Protein AF-T1C1H7-F1 (afdb_monomer_lite)

pLDDT: mean 90.15, std 8.97, range [50.5, 98.44]

Foldseek 3Di:
DDDDDPVNVVVVVVCVVVVVPPDDDDDDDDDPVVVVVVCVVCVLLVQLLVLLVVLVVVVVVDDDDDDDDDDDDDDLSLLSSLLSNCVVVVHQLQVSLVVCVVCVVSSVHPDHDHSVSNVVSD

Organism: NCBI:txid410659

Sequence (122 aa):
MARKTAEDLRNLVKSVRDKSFPYEKREPVDRNWHQYDQAQVNEIADVLETIRDVVNIASSRIPEEKRGAGRP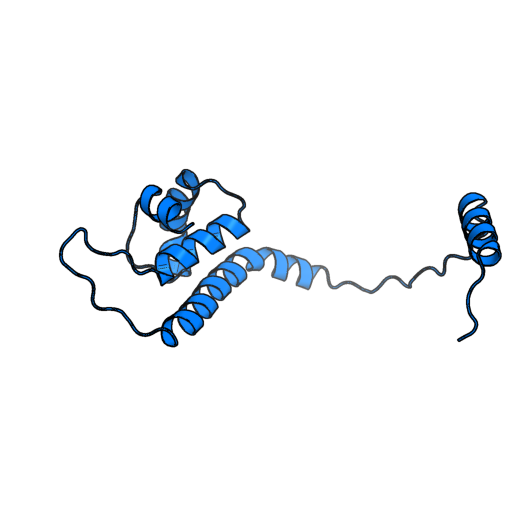PVPAPDIVKVMLMQAYFGMPNRVAQGFLRLFGEKLGISSEFSYKTIERGY

Structure (mmCIF, N/CA/C/O backbone):
data_AF-T1C1H7-F1
#
_entry.id   AF-T1C1H7-F1
#
loop_
_atom_site.group_PDB
_atom_site.id
_atom_site.type_symbol
_atom_site.label_atom_id
_atom_site.label_alt_id
_atom_site.label_comp_id
_atom_site.label_asym_id
_atom_site.label_entity_id
_atom_site.label_seq_id
_atom_site.pdbx_PDB_ins_code
_atom_site.Cartn_x
_atom_site.Cartn_y
_atom_site.Cartn_z
_atom_site.occupancy
_atom_site.B_iso_or_equiv
_atom_site.auth_seq_id
_atom_site.auth_comp_id
_atom_site.auth_asym_id
_atom_site.auth_atom_id
_atom_site.pdbx_PDB_model_num
ATOM 1 N N . MET A 1 1 ? 38.625 -20.101 -10.374 1.00 50.50 1 MET A N 1
ATOM 2 C CA . MET A 1 1 ? 38.506 -18.870 -11.189 1.00 50.50 1 MET A CA 1
ATOM 3 C C . MET A 1 1 ? 39.775 -18.051 -11.015 1.00 50.50 1 MET A C 1
ATOM 5 O O . MET A 1 1 ? 40.163 -17.823 -9.875 1.00 50.50 1 MET A O 1
ATOM 9 N N . ALA A 1 2 ? 40.446 -17.668 -12.103 1.00 68.44 2 ALA A N 1
ATOM 10 C CA . ALA A 1 2 ? 41.633 -16.811 -12.039 1.00 68.44 2 ALA A CA 1
ATOM 11 C C . ALA A 1 2 ? 41.264 -15.414 -11.499 1.00 68.44 2 ALA A C 1
ATOM 13 O O . ALA A 1 2 ? 40.188 -14.897 -11.810 1.00 68.44 2 ALA A O 1
ATOM 14 N N . ARG A 1 3 ? 42.130 -14.810 -10.672 1.00 74.19 3 ARG A N 1
ATOM 15 C CA . ARG A 1 3 ? 41.938 -13.431 -10.193 1.00 74.19 3 ARG A CA 1
ATOM 16 C C . ARG A 1 3 ? 42.116 -12.472 -11.368 1.00 74.19 3 ARG A C 1
ATOM 18 O O . ARG A 1 3 ? 43.189 -12.434 -11.958 1.00 74.19 3 ARG A O 1
ATOM 25 N N . LYS A 1 4 ? 41.075 -11.698 -11.676 1.00 79.50 4 LYS A N 1
ATOM 26 C CA . LYS A 1 4 ? 41.151 -10.604 -12.649 1.00 79.50 4 LYS A CA 1
ATOM 27 C C . LYS A 1 4 ? 42.060 -9.509 -12.097 1.00 79.50 4 LYS A C 1
ATOM 29 O O . LYS A 1 4 ? 41.948 -9.145 -10.925 1.00 79.50 4 LYS A O 1
ATOM 34 N N . THR A 1 5 ? 42.962 -9.013 -12.927 1.00 88.31 5 THR A N 1
ATOM 35 C CA . THR A 1 5 ? 43.935 -7.977 -12.575 1.00 88.31 5 THR A CA 1
ATOM 36 C C . THR A 1 5 ? 43.396 -6.581 -12.893 1.00 88.31 5 THR A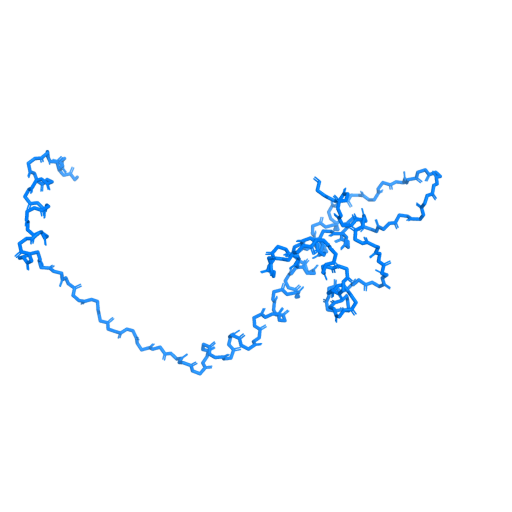 C 1
ATOM 38 O O . THR A 1 5 ? 42.409 -6.412 -13.609 1.00 88.31 5 THR A O 1
ATOM 41 N N . ALA A 1 6 ? 44.044 -5.542 -12.359 1.00 86.56 6 ALA A N 1
ATOM 42 C CA . ALA A 1 6 ? 43.684 -4.153 -12.657 1.00 86.56 6 ALA A CA 1
ATOM 43 C C . ALA A 1 6 ? 43.848 -3.805 -14.151 1.00 86.56 6 ALA A C 1
ATOM 45 O O . ALA A 1 6 ? 43.187 -2.899 -14.659 1.00 86.56 6 ALA A O 1
ATOM 46 N N . GLU A 1 7 ? 44.717 -4.528 -14.855 1.00 87.31 7 GLU A N 1
ATOM 47 C CA . GLU A 1 7 ? 44.966 -4.362 -16.284 1.00 87.31 7 GLU A CA 1
ATOM 48 C C . GLU A 1 7 ? 43.809 -4.906 -17.133 1.00 87.31 7 GLU A C 1
ATOM 50 O O . GLU A 1 7 ? 43.361 -4.231 -18.062 1.00 87.31 7 GLU A O 1
ATOM 55 N N . ASP A 1 8 ? 43.213 -6.031 -16.724 1.00 87.62 8 ASP A N 1
ATOM 56 C CA . ASP A 1 8 ? 42.001 -6.582 -17.346 1.00 87.62 8 ASP A CA 1
ATOM 57 C C . ASP A 1 8 ? 40.835 -5.584 -17.304 1.00 87.62 8 ASP A C 1
ATOM 59 O O . ASP A 1 8 ? 40.101 -5.423 -18.281 1.00 87.62 8 ASP A O 1
ATOM 63 N N . LEU A 1 9 ? 40.685 -4.860 -16.188 1.00 88.56 9 LEU A N 1
ATOM 64 C CA . LEU A 1 9 ? 39.658 -3.826 -16.044 1.00 88.56 9 LEU A CA 1
ATOM 65 C C . LEU A 1 9 ? 39.914 -2.630 -16.973 1.00 88.56 9 LEU A C 1
ATOM 67 O O . LEU A 1 9 ? 38.979 -2.131 -17.598 1.00 88.56 9 LEU A O 1
ATOM 71 N N . ARG A 1 10 ? 41.166 -2.169 -17.090 1.00 90.19 10 ARG A N 1
ATOM 72 C CA . ARG A 1 10 ? 41.517 -1.060 -17.996 1.00 90.19 10 ARG A CA 1
ATOM 73 C C . ARG A 1 10 ? 41.243 -1.427 -19.453 1.00 90.19 10 ARG A C 1
ATOM 75 O O . ARG A 1 10 ? 40.673 -0.617 -20.183 1.00 90.19 10 ARG A O 1
ATOM 82 N N . ASN A 1 11 ? 41.590 -2.649 -19.850 1.00 91.25 11 ASN A N 1
ATOM 83 C CA . ASN A 1 11 ? 41.340 -3.158 -21.197 1.00 91.25 11 ASN A CA 1
ATOM 84 C C . ASN A 1 11 ? 39.838 -3.292 -21.485 1.00 91.25 11 ASN A C 1
ATOM 86 O O . ASN A 1 11 ? 39.381 -2.883 -22.553 1.00 91.25 11 ASN A O 1
ATOM 90 N N . LEU A 1 12 ? 39.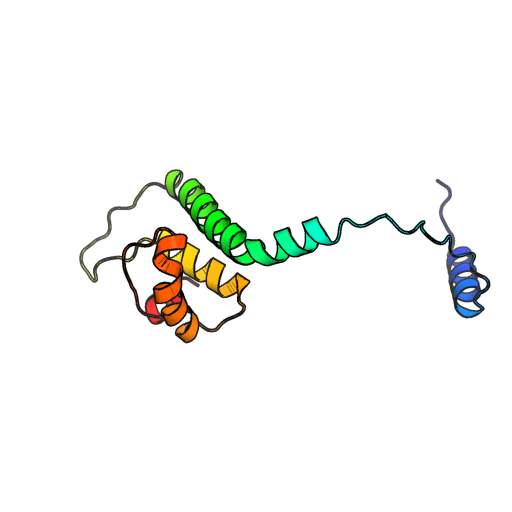052 -3.758 -20.508 1.00 89.19 12 LEU A N 1
ATOM 91 C CA . LEU A 1 12 ? 37.593 -3.804 -20.606 1.00 89.19 12 LEU A CA 1
ATOM 92 C C . LEU A 1 12 ? 36.996 -2.406 -20.819 1.00 89.19 12 LEU A C 1
ATOM 94 O O . LEU A 1 12 ? 36.264 -2.193 -21.783 1.00 89.19 12 LEU A O 1
ATOM 98 N N . VAL A 1 13 ? 37.341 -1.436 -19.969 1.00 90.38 13 VAL A N 1
ATOM 99 C CA . VAL A 1 13 ? 36.833 -0.056 -20.077 1.00 90.38 13 VAL A CA 1
ATOM 100 C C . VAL A 1 13 ? 37.197 0.564 -21.426 1.00 90.38 13 VAL A C 1
ATOM 102 O O . VAL A 1 13 ? 36.357 1.215 -22.049 1.00 90.38 13 VAL A O 1
ATOM 105 N N . LYS A 1 14 ? 38.422 0.325 -21.910 1.00 93.88 14 LYS A N 1
ATOM 106 C CA . LYS A 1 14 ? 38.861 0.781 -23.231 1.00 93.88 14 LYS A CA 1
ATOM 107 C C . LYS A 1 14 ? 38.017 0.163 -24.350 1.00 93.88 14 LYS A C 1
ATOM 109 O O . LYS A 1 14 ? 37.496 0.899 -25.177 1.00 93.88 14 LYS A O 1
ATOM 114 N N . SER A 1 15 ? 37.787 -1.152 -24.325 1.00 92.12 15 SER A N 1
ATOM 115 C CA . SER A 1 15 ? 36.961 -1.834 -25.336 1.00 92.12 15 SER A CA 1
ATOM 116 C C . SER A 1 15 ? 35.503 -1.353 -25.365 1.00 92.12 15 SER A C 1
ATOM 118 O O . SER A 1 15 ? 34.904 -1.229 -26.432 1.00 92.12 15 SER A O 1
ATOM 120 N N . VAL A 1 16 ? 34.938 -1.016 -24.201 1.00 91.00 16 VAL A N 1
ATOM 121 C CA . VAL A 1 16 ? 33.591 -0.436 -24.095 1.00 91.00 16 VAL A CA 1
ATOM 122 C C . VAL A 1 16 ? 33.566 0.975 -24.683 1.00 91.00 16 VAL A C 1
ATOM 124 O O . VAL A 1 16 ? 32.680 1.299 -25.473 1.00 91.00 16 VAL A O 1
ATOM 127 N N . ARG A 1 17 ? 34.558 1.808 -24.344 1.00 90.00 17 ARG A N 1
ATOM 128 C CA . ARG A 1 17 ? 34.681 3.183 -24.852 1.00 90.00 17 ARG A CA 1
ATOM 129 C C . ARG A 1 17 ? 34.871 3.225 -26.369 1.00 90.00 17 ARG A C 1
ATOM 131 O O . ARG A 1 17 ? 34.257 4.057 -27.032 1.00 90.00 17 ARG A O 1
ATOM 138 N N . ASP A 1 18 ? 35.667 2.304 -26.899 1.00 93.56 18 ASP A N 1
ATOM 139 C CA . ASP A 1 18 ? 35.986 2.199 -28.324 1.00 93.56 18 ASP A CA 1
ATOM 140 C C . ASP A 1 18 ? 34.888 1.463 -29.123 1.00 93.56 18 ASP A C 1
ATOM 142 O O . ASP A 1 18 ? 35.035 1.257 -30.325 1.00 93.56 18 ASP A O 1
ATOM 146 N N . LYS A 1 19 ? 33.775 1.067 -28.475 1.00 85.69 19 LYS A N 1
ATOM 147 C CA . LYS A 1 19 ? 32.654 0.292 -29.054 1.00 85.69 19 LYS A CA 1
ATOM 148 C C . LYS A 1 19 ? 33.067 -1.040 -29.698 1.00 85.69 19 LYS A C 1
ATOM 150 O O . LYS A 1 19 ? 32.295 -1.622 -30.455 1.00 85.69 19 LYS A O 1
ATOM 155 N N . SER A 1 20 ? 34.265 -1.528 -29.390 1.00 89.31 20 SER A N 1
ATOM 156 C CA . SER A 1 20 ? 34.793 -2.811 -29.858 1.00 89.31 20 SER A CA 1
ATOM 157 C C . SER A 1 20 ? 34.407 -3.969 -28.941 1.00 89.31 20 SER A C 1
ATOM 159 O O . SER A 1 20 ? 34.615 -5.127 -29.296 1.00 89.31 20 SER A O 1
ATOM 161 N N . PHE A 1 21 ? 33.836 -3.671 -27.769 1.00 88.69 21 PHE A N 1
ATOM 162 C CA . PHE A 1 21 ? 33.330 -4.690 -26.865 1.00 88.69 21 PHE A CA 1
ATOM 163 C C . PHE A 1 21 ? 32.193 -5.484 -27.534 1.00 88.69 21 PHE A C 1
ATOM 165 O O . PHE A 1 21 ? 31.183 -4.888 -27.928 1.00 88.69 21 PHE A O 1
ATOM 172 N N . PRO A 1 22 ? 32.325 -6.817 -27.663 1.00 87.62 22 PRO A N 1
ATOM 173 C CA . PRO A 1 22 ? 31.325 -7.654 -28.306 1.00 87.62 22 PRO A CA 1
ATOM 174 C C . PRO A 1 22 ? 30.134 -7.840 -27.363 1.00 87.62 22 PRO A C 1
ATOM 176 O O . PRO A 1 22 ? 30.060 -8.794 -26.593 1.00 87.62 22 PRO A O 1
ATOM 179 N N . TYR A 1 23 ? 29.192 -6.900 -27.404 1.00 85.19 23 TYR A N 1
ATOM 180 C CA . TYR A 1 23 ? 27.912 -7.074 -26.734 1.00 85.19 23 TYR A CA 1
ATOM 181 C C . TYR A 1 23 ? 27.137 -8.201 -27.412 1.00 85.19 23 TYR A C 1
ATOM 183 O O . TYR A 1 23 ? 26.671 -8.060 -28.544 1.00 85.19 23 TYR A O 1
ATOM 191 N N . GLU A 1 24 ? 26.958 -9.305 -26.699 1.00 86.31 24 GLU A N 1
ATOM 192 C CA . GLU A 1 24 ? 26.008 -10.333 -27.096 1.00 86.31 24 GLU A CA 1
ATOM 193 C C . GLU A 1 24 ? 24.596 -9.751 -26.999 1.00 86.31 24 GLU A C 1
ATOM 195 O O . GLU A 1 24 ? 24.107 -9.399 -25.919 1.00 86.31 24 GLU A O 1
ATOM 200 N N . LYS A 1 25 ? 23.939 -9.600 -28.153 1.00 82.00 25 LYS A N 1
ATOM 201 C CA . LYS A 1 25 ? 22.525 -9.238 -28.179 1.00 82.00 25 LYS A CA 1
ATOM 202 C C . LYS A 1 25 ? 21.750 -10.402 -27.582 1.00 82.00 25 LYS A C 1
ATOM 204 O O . LYS A 1 25 ? 21.796 -11.511 -28.103 1.00 82.00 25 LYS A O 1
ATOM 209 N N . ARG A 1 26 ? 21.026 -10.134 -26.500 1.00 84.38 26 ARG A N 1
ATOM 210 C CA . ARG A 1 26 ? 20.029 -11.077 -25.998 1.00 84.38 26 ARG A CA 1
ATOM 211 C C . ARG A 1 26 ? 18.939 -11.217 -27.053 1.00 84.38 26 ARG A C 1
ATOM 213 O O . ARG A 1 26 ? 18.507 -10.204 -27.609 1.00 84.38 26 ARG A O 1
ATOM 220 N N . GLU A 1 27 ? 18.511 -12.446 -27.316 1.00 84.94 27 GLU A N 1
ATOM 221 C CA . GLU A 1 27 ? 17.358 -12.663 -28.181 1.00 84.94 27 GLU A CA 1
ATOM 222 C C . GLU A 1 27 ? 16.130 -11.955 -27.591 1.00 84.94 27 GLU A C 1
ATOM 224 O O . GLU A 1 27 ? 15.947 -11.941 -26.365 1.00 84.94 27 GLU A O 1
ATOM 229 N N . PRO A 1 28 ? 15.310 -11.307 -28.434 1.00 80.00 28 PRO A N 1
ATOM 230 C CA . PRO A 1 28 ? 14.070 -10.720 -27.971 1.00 80.00 28 PRO A CA 1
ATOM 231 C C . PRO A 1 28 ? 13.162 -11.845 -27.476 1.00 80.00 28 PRO A C 1
ATOM 233 O O . PRO A 1 28 ? 12.809 -12.753 -28.221 1.00 80.00 28 PRO A O 1
ATOM 236 N N . VAL A 1 29 ? 12.791 -11.783 -26.201 1.00 82.62 29 VAL A N 1
ATOM 237 C CA . VAL A 1 29 ? 11.788 -12.687 -25.639 1.00 82.62 29 VAL A CA 1
ATOM 238 C C . VAL A 1 29 ? 10.436 -12.305 -26.231 1.00 82.62 29 VAL A C 1
ATOM 240 O O . VAL A 1 29 ? 10.068 -11.128 -26.177 1.00 82.62 29 VAL A O 1
ATOM 243 N N . ASP A 1 30 ? 9.704 -13.281 -26.768 1.00 83.88 30 ASP A N 1
ATOM 244 C CA . ASP A 1 30 ? 8.314 -13.072 -27.166 1.00 83.88 30 ASP A CA 1
ATOM 245 C C . ASP A 1 30 ? 7.484 -12.734 -25.920 1.00 83.88 30 ASP A C 1
ATOM 247 O O . ASP A 1 30 ? 7.418 -13.509 -24.961 1.00 83.88 30 ASP A O 1
ATOM 251 N N . ARG A 1 31 ? 6.927 -11.522 -25.886 1.00 84.00 31 ARG A N 1
ATOM 252 C CA . ARG A 1 31 ? 6.152 -11.025 -24.747 1.00 84.00 31 ARG A CA 1
ATOM 253 C C . ARG A 1 31 ? 4.683 -11.113 -25.089 1.00 84.00 31 ARG A C 1
ATOM 255 O O . ARG A 1 31 ? 4.217 -10.484 -26.035 1.00 84.00 31 ARG A O 1
ATOM 262 N N . ASN A 1 32 ? 3.936 -11.811 -24.244 1.00 90.44 32 ASN A N 1
ATOM 263 C CA . ASN A 1 32 ? 2.488 -11.794 -24.318 1.00 90.44 32 ASN A CA 1
ATOM 264 C C . ASN A 1 32 ? 1.951 -10.453 -23.785 1.00 90.44 32 ASN A C 1
ATOM 266 O O . ASN A 1 32 ? 1.671 -10.302 -22.596 1.00 90.44 32 ASN A O 1
ATOM 270 N N . TRP A 1 33 ? 1.823 -9.471 -24.678 1.00 91.06 33 TRP A N 1
ATOM 271 C CA . TRP A 1 33 ? 1.311 -8.135 -24.355 1.00 91.06 33 TRP A CA 1
ATOM 272 C C . TRP A 1 33 ? -0.113 -8.162 -23.806 1.00 91.06 33 TRP A C 1
ATOM 274 O O . TRP A 1 33 ? -0.429 -7.400 -22.903 1.00 91.06 33 TRP A O 1
ATOM 284 N N . HIS A 1 34 ? -0.948 -9.091 -24.275 1.00 92.00 34 HIS A N 1
ATOM 285 C CA . HIS A 1 34 ? -2.310 -9.228 -23.768 1.00 92.00 34 HIS A CA 1
ATOM 286 C C . HIS A 1 34 ? -2.327 -9.610 -22.283 1.00 92.00 34 HIS A C 1
ATOM 288 O O . HIS A 1 34 ? -3.073 -9.027 -21.502 1.00 92.00 34 HIS A O 1
ATOM 294 N N . GLN A 1 35 ? -1.474 -10.553 -21.872 1.00 91.69 35 GLN A N 1
ATOM 295 C CA . GLN A 1 35 ? -1.331 -10.907 -20.457 1.00 91.69 35 GLN A CA 1
ATOM 296 C C . GLN A 1 35 ? -0.757 -9.758 -19.628 1.00 91.69 35 GLN A C 1
ATOM 298 O O . GLN A 1 35 ? -1.182 -9.565 -18.493 1.00 91.69 35 GLN A O 1
ATOM 303 N N . TYR A 1 36 ? 0.179 -8.991 -20.191 1.00 90.44 36 TYR A N 1
ATOM 304 C CA . TYR A 1 36 ? 0.726 -7.811 -19.526 1.00 90.44 36 TYR A CA 1
ATOM 305 C C . TYR A 1 36 ? -0.355 -6.755 -19.270 1.00 90.44 36 TYR A C 1
ATOM 307 O O . TYR A 1 36 ? -0.499 -6.295 -18.141 1.00 90.44 36 TYR A O 1
ATOM 315 N N . ASP A 1 37 ? -1.164 -6.436 -20.281 1.00 94.00 37 ASP A N 1
ATOM 316 C CA . ASP A 1 37 ? -2.249 -5.464 -20.150 1.00 94.00 37 ASP A CA 1
ATOM 317 C C . ASP A 1 37 ? -3.280 -5.926 -19.117 1.00 94.00 37 ASP A C 1
ATOM 319 O O . ASP A 1 37 ? -3.684 -5.151 -18.254 1.00 94.00 37 ASP A O 1
ATOM 323 N N . GLN A 1 38 ? -3.666 -7.206 -19.147 1.00 95.06 38 GLN A N 1
ATOM 324 C CA . GLN A 1 38 ? -4.571 -7.769 -18.143 1.00 95.06 38 GLN A CA 1
ATOM 325 C C . GLN A 1 38 ? -3.986 -7.680 -16.727 1.00 95.06 38 GLN A C 1
ATOM 327 O O . GLN A 1 38 ? -4.702 -7.316 -15.797 1.00 95.06 38 GLN A O 1
ATOM 332 N N . ALA A 1 39 ? -2.691 -7.954 -16.548 1.00 94.25 39 ALA A N 1
ATOM 333 C CA . ALA A 1 39 ? -2.033 -7.793 -15.254 1.00 94.25 39 ALA A CA 1
ATOM 334 C C . ALA A 1 39 ? -2.047 -6.326 -14.791 1.00 94.25 39 ALA A C 1
ATOM 336 O O . ALA A 1 39 ? -2.367 -6.049 -13.639 1.00 94.25 39 ALA A O 1
ATOM 337 N N . GLN A 1 40 ? -1.782 -5.381 -15.697 1.00 94.69 40 GLN A N 1
ATOM 338 C CA . GLN A 1 40 ? -1.783 -3.952 -15.386 1.00 94.69 40 GLN A CA 1
ATOM 339 C C . GLN A 1 40 ? -3.179 -3.438 -14.996 1.00 94.69 40 GLN A C 1
ATOM 341 O O . GLN A 1 40 ? -3.305 -2.606 -14.100 1.00 94.69 40 GLN A O 1
ATOM 346 N N . VAL A 1 41 ? -4.231 -3.939 -15.652 1.00 96.56 41 VAL A N 1
ATOM 347 C CA . VAL A 1 41 ? -5.632 -3.606 -15.337 1.00 96.56 41 VAL A CA 1
ATOM 348 C C . VAL A 1 41 ? -6.023 -4.094 -13.939 1.00 96.56 41 VAL A C 1
ATOM 350 O O . VAL A 1 41 ? -6.736 -3.388 -13.225 1.00 96.56 41 VAL A O 1
ATOM 353 N N . ASN A 1 42 ? -5.547 -5.276 -13.538 1.00 96.06 42 ASN A N 1
ATOM 354 C CA . ASN A 1 42 ? -5.909 -5.902 -12.263 1.00 96.06 42 ASN A CA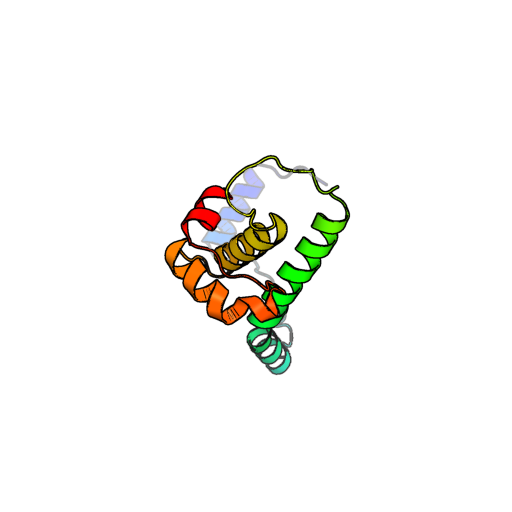 1
ATOM 355 C C . ASN A 1 42 ? -5.009 -5.490 -11.090 1.00 96.06 42 ASN A C 1
ATOM 357 O O . ASN A 1 42 ? -5.403 -5.670 -9.939 1.00 96.06 42 ASN A O 1
ATOM 361 N N . GLU A 1 43 ? -3.852 -4.878 -11.360 1.00 96.50 43 GLU A N 1
ATOM 362 C CA . GLU A 1 43 ? -2.811 -4.588 -10.367 1.00 96.50 43 GLU A CA 1
ATOM 363 C C . GLU A 1 43 ? -3.356 -3.937 -9.089 1.00 96.50 43 GLU A C 1
ATOM 365 O O . GLU A 1 43 ? -3.086 -4.407 -7.987 1.00 96.50 43 GLU A O 1
ATOM 370 N N . ILE A 1 44 ? -4.162 -2.879 -9.220 1.00 96.69 44 ILE A N 1
ATOM 371 C CA . ILE A 1 44 ? -4.682 -2.146 -8.057 1.00 96.69 44 ILE A CA 1
ATOM 372 C C . ILE A 1 44 ? -5.566 -3.050 -7.191 1.00 96.69 44 ILE A C 1
ATOM 374 O O . ILE A 1 44 ? -5.456 -3.026 -5.965 1.00 96.69 44 ILE A O 1
ATOM 378 N N . ALA A 1 45 ? -6.451 -3.835 -7.810 1.00 96.56 45 ALA A N 1
ATOM 379 C CA . ALA A 1 45 ? -7.320 -4.751 -7.081 1.00 96.56 45 ALA A CA 1
ATOM 380 C C . ALA A 1 45 ? -6.492 -5.828 -6.367 1.00 96.56 45 ALA A C 1
ATOM 382 O O . ALA A 1 45 ? -6.657 -6.014 -5.160 1.00 96.56 45 ALA A O 1
ATOM 383 N N . ASP A 1 46 ? -5.550 -6.444 -7.081 1.00 97.25 46 ASP A N 1
ATOM 384 C CA . ASP A 1 46 ? -4.691 -7.506 -6.556 1.00 97.25 46 ASP A CA 1
ATOM 385 C C . ASP A 1 46 ? -3.822 -7.009 -5.392 1.00 97.25 46 ASP A C 1
ATOM 387 O O . ASP A 1 46 ? -3.675 -7.692 -4.375 1.00 97.25 46 ASP A O 1
ATOM 391 N N . VAL A 1 47 ? -3.283 -5.789 -5.487 1.00 98.06 47 VAL A N 1
ATOM 392 C CA . VAL A 1 47 ? -2.485 -5.173 -4.419 1.00 98.06 47 VAL A CA 1
ATOM 393 C C . VAL A 1 47 ? -3.336 -4.901 -3.180 1.00 98.06 47 VAL A C 1
ATOM 395 O O . VAL A 1 47 ? -2.919 -5.240 -2.072 1.00 98.06 47 VAL A O 1
ATOM 398 N N . LEU A 1 48 ? -4.529 -4.317 -3.330 1.00 98.12 48 LEU A N 1
ATOM 399 C CA . LEU A 1 48 ? -5.411 -4.032 -2.192 1.00 98.12 48 LEU A CA 1
ATOM 400 C C . LEU A 1 48 ? -5.881 -5.316 -1.494 1.00 98.12 48 LEU A C 1
ATOM 402 O O . LEU A 1 48 ? -5.921 -5.368 -0.262 1.00 98.12 48 LEU A O 1
ATOM 406 N N . GLU A 1 49 ? -6.190 -6.361 -2.260 1.00 97.94 49 GLU A N 1
ATOM 407 C CA . GLU A 1 49 ? -6.553 -7.676 -1.724 1.00 97.94 49 GLU A CA 1
ATOM 408 C C . GLU A 1 49 ? -5.365 -8.338 -1.016 1.00 97.94 49 GLU A C 1
ATOM 410 O O . GLU A 1 49 ? -5.503 -8.808 0.114 1.00 97.94 49 GLU A O 1
ATOM 415 N N . THR A 1 50 ? -4.168 -8.256 -1.600 1.00 98.25 50 THR A N 1
ATOM 416 C CA . THR A 1 50 ? -2.932 -8.740 -0.969 1.00 98.25 50 THR A CA 1
ATOM 417 C C . THR A 1 50 ? -2.662 -8.029 0.358 1.00 98.25 50 THR A C 1
ATOM 419 O O . THR A 1 50 ? -2.352 -8.681 1.356 1.00 98.25 50 THR A O 1
ATOM 422 N N . ILE A 1 51 ? -2.811 -6.699 0.409 1.00 98.44 51 ILE A N 1
ATOM 423 C CA . ILE A 1 51 ? -2.657 -5.910 1.641 1.00 98.44 51 ILE A CA 1
ATOM 424 C C . ILE A 1 51 ? -3.626 -6.406 2.714 1.00 98.44 51 ILE A C 1
ATOM 426 O O . ILE A 1 51 ? -3.210 -6.658 3.847 1.00 98.44 51 ILE A O 1
ATOM 430 N N . ARG A 1 52 ? -4.909 -6.561 2.367 1.00 98.31 52 ARG A N 1
ATOM 431 C CA . ARG A 1 52 ? -5.928 -7.068 3.292 1.00 98.31 52 ARG A CA 1
ATOM 432 C C . ARG A 1 52 ? -5.517 -8.423 3.859 1.00 98.31 52 ARG A C 1
ATOM 434 O O . ARG A 1 52 ? -5.509 -8.594 5.078 1.00 98.31 52 ARG A O 1
ATOM 441 N N . ASP A 1 53 ? -5.184 -9.367 2.989 1.00 98.19 53 ASP A N 1
ATOM 442 C CA . ASP A 1 53 ? -4.985 -10.760 3.373 1.00 98.19 53 ASP A CA 1
ATOM 443 C C . ASP A 1 53 ? -3.702 -10.930 4.197 1.00 98.19 53 ASP A C 1
ATOM 445 O O . ASP A 1 53 ? -3.726 -11.558 5.258 1.00 98.19 53 ASP A O 1
ATOM 449 N N . VAL A 1 54 ? -2.603 -10.284 3.793 1.00 98.06 54 VAL A N 1
ATOM 450 C CA . VAL A 1 54 ? -1.335 -10.305 4.539 1.00 98.06 54 VAL A CA 1
ATOM 451 C C . VAL A 1 54 ? -1.499 -9.689 5.927 1.00 98.06 54 VAL A C 1
ATOM 453 O O . VAL A 1 54 ? -1.038 -10.270 6.912 1.00 98.06 54 VAL A O 1
ATOM 456 N N . VAL A 1 55 ? -2.179 -8.543 6.037 1.00 97.38 55 VAL A N 1
ATOM 457 C CA . VAL A 1 55 ? -2.392 -7.894 7.338 1.00 97.38 55 VAL A CA 1
ATOM 458 C C . VAL A 1 55 ? -3.317 -8.725 8.225 1.00 97.38 55 VAL A C 1
ATOM 460 O O . VAL A 1 55 ? -3.044 -8.857 9.417 1.00 97.38 55 VAL A O 1
ATOM 463 N N . ASN A 1 56 ? -4.365 -9.337 7.671 1.00 96.38 56 ASN A N 1
ATOM 464 C CA . ASN A 1 56 ? -5.249 -10.221 8.431 1.00 96.38 56 ASN A CA 1
ATOM 465 C C . ASN A 1 56 ? -4.491 -11.449 8.970 1.00 96.38 56 ASN A C 1
ATOM 467 O O . ASN A 1 56 ? -4.620 -11.771 10.151 1.00 96.38 56 ASN A O 1
ATOM 471 N N . ILE A 1 57 ? -3.650 -12.089 8.147 1.00 96.81 57 ILE A N 1
ATOM 472 C CA . ILE A 1 57 ? -2.803 -13.224 8.559 1.00 96.81 57 ILE A CA 1
ATOM 473 C C . ILE A 1 57 ? -1.796 -12.808 9.637 1.00 96.81 57 ILE A C 1
ATOM 475 O O . ILE A 1 57 ? -1.531 -13.565 10.570 1.00 96.81 57 ILE A O 1
ATOM 479 N N . ALA A 1 58 ? -1.197 -11.622 9.513 1.00 95.50 58 ALA A N 1
ATOM 480 C CA . ALA A 1 58 ? -0.266 -11.115 10.514 1.00 95.50 58 ALA A CA 1
ATOM 481 C C . ALA A 1 58 ? -0.989 -10.806 11.834 1.00 95.50 58 ALA A C 1
ATOM 483 O O . ALA A 1 58 ? -0.538 -11.225 12.899 1.00 95.50 58 ALA A O 1
ATOM 484 N N . SER A 1 59 ? -2.140 -10.135 11.760 1.00 93.75 59 SER A N 1
ATOM 485 C CA . SER A 1 59 ? -2.947 -9.777 12.925 1.00 93.75 59 SER A CA 1
ATOM 486 C C . SER A 1 59 ? -3.468 -10.997 13.671 1.00 93.75 59 SER A C 1
ATOM 488 O O . SER A 1 59 ? -3.513 -10.964 14.894 1.00 93.75 59 SER A O 1
ATOM 490 N N . SER A 1 60 ? -3.839 -12.079 12.980 1.00 93.00 60 SER A N 1
ATOM 491 C CA . SER A 1 60 ? -4.365 -13.283 13.636 1.00 93.00 60 SER A CA 1
ATOM 492 C C . SER A 1 60 ? -3.331 -13.991 14.519 1.00 93.00 60 SER A C 1
ATOM 494 O O . SER A 1 60 ? -3.686 -14.862 15.308 1.00 93.00 60 SER A O 1
ATOM 496 N N . ARG A 1 61 ? -2.043 -13.658 14.367 1.00 92.69 61 ARG A N 1
ATOM 497 C CA . ARG A 1 61 ? -0.937 -14.197 15.171 1.00 92.69 61 ARG A CA 1
ATOM 498 C C . ARG A 1 61 ? -0.619 -13.335 16.392 1.00 92.69 61 ARG A C 1
ATOM 500 O O . ARG A 1 61 ? 0.155 -13.769 17.241 1.00 92.69 61 ARG A O 1
ATOM 507 N N . ILE A 1 62 ? -1.171 -12.125 16.464 1.00 87.69 62 ILE A N 1
ATOM 508 C CA . ILE A 1 62 ? -0.921 -11.171 17.543 1.00 87.69 62 ILE A CA 1
ATOM 509 C C . ILE A 1 62 ? -2.123 -11.220 18.495 1.00 87.69 62 ILE A C 1
ATOM 511 O O . ILE A 1 62 ? -3.253 -11.026 18.049 1.00 87.69 62 ILE A O 1
ATOM 515 N N . PRO A 1 63 ? -1.919 -11.486 19.796 1.00 82.62 63 PRO A N 1
ATOM 516 C CA . PRO A 1 63 ? -3.015 -11.480 20.754 1.00 82.62 63 PRO A CA 1
ATOM 517 C C . PRO A 1 63 ? -3.586 -10.066 20.907 1.00 82.62 63 PRO A C 1
ATOM 519 O O . PRO A 1 63 ? -2.843 -9.086 20.977 1.00 82.62 63 PRO A O 1
ATOM 522 N N . GLU A 1 64 ? -4.911 -9.955 20.995 1.00 76.75 64 GLU A N 1
ATOM 523 C CA . GLU A 1 64 ? -5.551 -8.678 21.303 1.00 76.75 64 GLU A CA 1
ATOM 524 C C . GLU A 1 64 ? -5.280 -8.276 22.757 1.00 76.75 64 GLU A C 1
ATOM 526 O O . GLU A 1 64 ? -5.628 -8.984 23.706 1.00 76.75 64 GLU A O 1
ATOM 531 N N . GLU A 1 65 ? -4.685 -7.100 22.944 1.00 73.69 65 GLU A N 1
ATOM 532 C CA . GLU A 1 65 ? -4.527 -6.505 24.267 1.00 73.69 65 GLU A CA 1
ATOM 533 C C . GLU A 1 65 ? -5.811 -5.788 24.699 1.00 73.69 65 GLU A C 1
ATOM 535 O O . GLU A 1 65 ? -6.360 -4.945 23.982 1.00 73.69 65 GLU A O 1
ATOM 540 N N . LYS A 1 66 ? -6.270 -6.071 25.924 1.00 66.81 66 LYS A N 1
ATOM 541 C CA . LYS A 1 66 ? -7.385 -5.341 26.537 1.00 66.81 66 LYS A CA 1
ATOM 542 C C . LYS A 1 66 ? -6.947 -3.909 26.838 1.00 66.81 66 LYS A C 1
ATOM 544 O O . LYS A 1 66 ? -6.045 -3.689 27.643 1.00 66.81 66 LYS A O 1
ATOM 549 N N . ARG A 1 67 ? -7.605 -2.932 26.213 1.00 63.81 67 ARG A N 1
ATOM 550 C CA . ARG A 1 67 ? -7.315 -1.503 26.408 1.00 63.81 67 ARG A CA 1
ATOM 551 C C . ARG A 1 67 ? -8.221 -0.870 27.465 1.00 63.81 67 ARG A C 1
ATOM 553 O O . ARG A 1 67 ? -9.368 -1.271 27.638 1.00 63.81 67 ARG A O 1
ATOM 560 N N . GLY A 1 68 ? -7.666 0.113 28.176 1.00 65.94 68 GLY A N 1
ATOM 561 C CA . GLY A 1 68 ? -8.349 0.880 29.219 1.00 65.94 68 GLY A CA 1
ATOM 562 C C . GLY A 1 68 ? -9.345 1.917 28.684 1.00 65.94 68 GLY A C 1
ATOM 563 O O . GLY A 1 68 ? -9.624 1.988 27.488 1.00 65.94 68 GLY A O 1
ATOM 564 N N . ALA A 1 69 ? -9.880 2.738 29.590 1.00 67.69 69 ALA A N 1
ATOM 565 C CA . ALA A 1 69 ? -10.881 3.757 29.275 1.00 67.69 69 ALA A CA 1
ATOM 566 C C . ALA A 1 69 ? -10.339 4.862 28.342 1.00 67.69 69 ALA A C 1
ATOM 568 O O . ALA A 1 69 ? -9.203 5.310 28.491 1.00 67.69 69 ALA A O 1
ATOM 569 N N . GLY A 1 70 ? -11.165 5.333 27.400 1.00 73.00 70 GLY A N 1
ATOM 570 C CA . GLY A 1 70 ? -10.804 6.411 26.475 1.00 73.00 70 GLY A CA 1
ATOM 571 C C . GLY A 1 70 ? -11.577 6.383 25.154 1.00 73.00 70 GLY A C 1
ATOM 572 O O . GLY A 1 70 ? -12.652 5.793 25.056 1.00 73.00 70 GLY A O 1
ATOM 573 N N . ARG A 1 71 ? -11.025 7.048 24.128 1.00 67.38 71 ARG A N 1
ATOM 574 C CA . ARG A 1 71 ? -11.583 7.073 22.764 1.00 67.38 71 ARG A CA 1
ATOM 575 C C . ARG A 1 71 ? -11.743 5.639 22.232 1.00 67.38 71 ARG A C 1
ATOM 577 O O . ARG A 1 71 ? -10.780 4.878 22.351 1.00 67.38 71 ARG A O 1
ATOM 584 N N . PRO A 1 72 ? -12.877 5.299 21.582 1.00 66.12 72 PRO A N 1
ATOM 585 C CA . PRO A 1 72 ? -13.047 4.009 20.926 1.00 66.12 72 PRO A CA 1
ATOM 586 C C . PRO A 1 72 ? -11.851 3.705 20.013 1.00 66.12 72 PRO A C 1
ATOM 588 O O . PRO A 1 72 ? -11.499 4.547 19.175 1.00 66.12 72 PRO A O 1
ATOM 591 N N . PRO A 1 73 ? -11.170 2.568 20.213 1.00 77.25 73 PRO A N 1
ATOM 592 C CA . PRO A 1 73 ? -9.967 2.260 19.466 1.00 77.25 73 PRO A CA 1
ATOM 593 C C . PRO A 1 73 ? -10.324 1.923 18.020 1.00 77.25 73 PRO A C 1
ATOM 595 O O . PRO A 1 73 ? -11.261 1.176 17.757 1.00 77.25 73 PRO A O 1
ATOM 598 N N . VAL A 1 74 ? -9.539 2.451 17.083 1.00 88.00 74 VAL A N 1
ATOM 599 C CA . VAL A 1 74 ? -9.493 1.908 15.723 1.00 88.00 74 VAL A CA 1
ATOM 600 C C . VAL A 1 74 ? -8.592 0.671 15.767 1.00 88.00 74 VAL A C 1
ATOM 602 O O . VAL A 1 74 ? -7.511 0.761 16.368 1.00 88.00 74 VAL A O 1
ATOM 605 N N . PRO A 1 75 ? -8.999 -0.467 15.178 1.00 90.12 75 PRO A N 1
ATOM 606 C CA . PRO A 1 75 ? -8.160 -1.656 15.124 1.00 90.12 75 PRO A CA 1
ATOM 607 C C . PRO A 1 75 ? -6.811 -1.337 14.475 1.00 90.12 75 PRO A C 1
ATOM 609 O O . PRO A 1 75 ? -6.754 -0.770 13.384 1.00 90.12 75 PRO A O 1
ATOM 612 N N . ALA A 1 76 ? -5.711 -1.717 15.130 1.00 90.94 76 ALA A N 1
ATOM 613 C CA . ALA A 1 76 ? -4.370 -1.545 14.567 1.00 90.94 76 ALA A CA 1
ATOM 614 C C . ALA A 1 76 ? -4.219 -2.166 13.158 1.00 90.94 76 ALA A C 1
ATOM 616 O O . ALA A 1 76 ? -3.622 -1.508 12.305 1.00 90.94 76 ALA A O 1
ATOM 617 N N . PRO A 1 77 ? -4.805 -3.346 12.855 1.00 94.50 77 PRO A N 1
ATOM 618 C CA . PRO A 1 77 ? -4.770 -3.916 11.506 1.00 94.50 77 PRO A CA 1
ATOM 619 C C . PRO A 1 77 ? -5.366 -2.988 10.446 1.00 94.50 77 PRO A C 1
ATOM 621 O O . PRO A 1 77 ? -4.820 -2.870 9.353 1.00 94.50 77 PRO A O 1
ATOM 624 N N . ASP A 1 78 ? -6.446 -2.278 10.767 1.00 95.75 78 ASP A N 1
ATOM 625 C CA . ASP A 1 78 ? -7.106 -1.384 9.814 1.00 95.75 78 ASP A CA 1
ATOM 626 C C . ASP A 1 78 ? -6.269 -0.133 9.540 1.00 95.75 78 ASP A C 1
ATOM 628 O O . ASP A 1 78 ? -6.179 0.313 8.397 1.00 95.75 78 ASP A O 1
ATOM 632 N N . ILE A 1 79 ? -5.574 0.387 10.557 1.00 95.25 79 ILE A N 1
ATOM 633 C CA . ILE A 1 79 ? -4.605 1.477 10.379 1.00 95.25 79 ILE A CA 1
ATOM 634 C C . ILE A 1 79 ? -3.472 1.020 9.450 1.00 95.25 79 ILE A C 1
ATOM 636 O O . ILE A 1 79 ? -3.148 1.721 8.492 1.00 95.25 79 ILE A O 1
ATOM 640 N N . VAL A 1 80 ? -2.918 -0.176 9.678 1.00 96.00 80 VAL A N 1
ATOM 641 C CA . VAL A 1 80 ? -1.819 -0.730 8.870 1.00 96.00 80 VAL A CA 1
ATOM 642 C C . VAL A 1 80 ? -2.237 -0.945 7.414 1.00 96.00 80 VAL A C 1
ATOM 644 O O . VAL A 1 80 ? -1.490 -0.571 6.512 1.00 96.00 80 VAL A O 1
ATOM 647 N N . LYS A 1 81 ? -3.437 -1.480 7.155 1.00 97.88 81 LYS A N 1
ATOM 648 C CA . LYS A 1 81 ? -3.970 -1.628 5.787 1.00 97.88 81 LYS A CA 1
ATOM 649 C C . LYS A 1 81 ? -4.000 -0.289 5.048 1.00 97.88 81 LYS A C 1
ATOM 651 O O . LYS A 1 81 ? -3.560 -0.204 3.902 1.00 97.88 81 LYS A O 1
ATOM 656 N N . VAL A 1 82 ? -4.462 0.772 5.715 1.00 97.50 82 VAL A N 1
ATOM 657 C CA . VAL A 1 82 ? -4.493 2.122 5.132 1.00 97.50 82 VAL A CA 1
ATOM 658 C C . VAL A 1 82 ? -3.089 2.682 4.922 1.00 97.50 82 VAL A C 1
ATOM 660 O O . VAL A 1 82 ? -2.848 3.299 3.890 1.00 97.50 82 VAL A O 1
ATOM 663 N N . MET A 1 83 ? -2.147 2.438 5.838 1.00 96.88 83 MET A N 1
ATOM 664 C CA . MET A 1 83 ? -0.749 2.857 5.675 1.00 96.88 83 MET A CA 1
ATOM 665 C C . MET A 1 83 ? -0.065 2.161 4.490 1.00 96.88 83 MET A C 1
ATOM 667 O O . MET A 1 83 ? 0.666 2.802 3.739 1.00 96.88 83 MET A O 1
ATOM 671 N N . LEU A 1 84 ? -0.320 0.867 4.280 1.00 97.69 84 LEU A N 1
ATOM 672 C CA . LEU A 1 84 ? 0.224 0.126 3.138 1.00 97.69 84 LEU A CA 1
ATOM 673 C C . LEU A 1 84 ? -0.390 0.593 1.814 1.00 97.69 84 LEU A C 1
ATOM 675 O O . LEU A 1 84 ? 0.340 0.820 0.852 1.00 97.69 84 LEU A O 1
ATOM 679 N N . MET A 1 85 ? -1.707 0.825 1.778 1.00 97.75 85 MET A N 1
ATOM 680 C CA . MET A 1 85 ? -2.367 1.448 0.625 1.00 97.75 85 MET A CA 1
ATOM 681 C 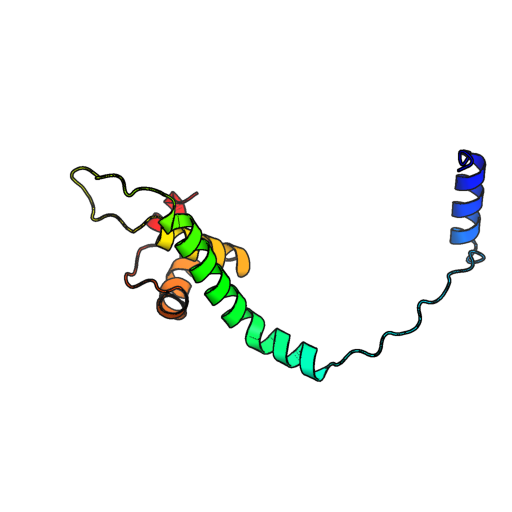C . MET A 1 85 ? -1.782 2.840 0.344 1.00 97.75 85 MET A C 1
ATOM 683 O O . MET A 1 85 ? -1.489 3.179 -0.801 1.00 97.75 85 MET A O 1
ATOM 687 N N . GLN A 1 86 ? -1.581 3.648 1.388 1.00 96.81 86 GLN A N 1
ATOM 688 C CA . GLN A 1 86 ? -0.977 4.971 1.274 1.00 96.81 86 GLN A CA 1
ATOM 689 C C . GLN A 1 86 ? 0.430 4.899 0.665 1.00 96.81 86 GLN A C 1
ATOM 691 O O . GLN A 1 86 ? 0.761 5.728 -0.184 1.00 96.81 86 GLN A O 1
ATOM 696 N N . ALA A 1 87 ? 1.236 3.921 1.086 1.00 96.44 87 ALA A N 1
ATOM 697 C CA . ALA A 1 87 ? 2.577 3.701 0.561 1.00 96.44 87 ALA A CA 1
ATOM 698 C C . ALA A 1 87 ? 2.550 3.274 -0.913 1.00 96.44 87 ALA A C 1
ATOM 700 O O . ALA A 1 87 ? 3.322 3.810 -1.704 1.00 96.44 87 ALA A O 1
ATOM 701 N N . TYR A 1 88 ? 1.633 2.377 -1.292 1.00 97.38 88 TYR A N 1
ATOM 702 C CA . TYR A 1 88 ? 1.459 1.931 -2.677 1.00 97.38 88 TYR A CA 1
ATOM 703 C C . TYR A 1 88 ? 1.156 3.098 -3.627 1.00 97.38 88 TYR A C 1
ATOM 705 O O . TYR A 1 88 ? 1.813 3.255 -4.652 1.00 97.38 88 TYR A O 1
ATOM 713 N N . PHE A 1 89 ? 0.218 3.968 -3.257 1.00 96.88 89 PHE A N 1
ATOM 714 C CA . PHE A 1 89 ? -0.149 5.119 -4.085 1.00 96.88 89 PHE A CA 1
ATOM 715 C C . PHE A 1 89 ? 0.752 6.354 -3.894 1.00 96.88 89 PHE A C 1
ATOM 717 O O . PHE A 1 89 ? 0.557 7.359 -4.577 1.00 96.88 89 PHE A O 1
ATOM 724 N N . GLY A 1 90 ? 1.698 6.332 -2.948 1.00 96.38 90 GLY A N 1
ATOM 725 C CA . GLY A 1 90 ? 2.598 7.458 -2.680 1.00 96.38 90 GLY A CA 1
ATOM 726 C C . GLY A 1 90 ? 1.889 8.747 -2.238 1.00 96.38 90 GLY A C 1
ATOM 727 O O . GLY A 1 90 ? 2.299 9.842 -2.623 1.00 96.38 90 GLY A O 1
ATOM 728 N N . MET A 1 91 ? 0.810 8.643 -1.455 1.00 95.31 91 MET A N 1
ATOM 729 C CA . MET A 1 91 ? -0.050 9.790 -1.115 1.00 95.31 91 MET A CA 1
ATOM 730 C C . MET A 1 91 ? 0.144 10.326 0.317 1.00 95.31 91 MET A C 1
ATOM 732 O O . MET A 1 91 ? 0.596 9.602 1.205 1.00 95.31 91 MET A O 1
ATOM 736 N N . PRO A 1 92 ? -0.239 11.588 0.602 1.00 95.62 92 PRO A N 1
ATOM 737 C CA . PRO A 1 92 ? -0.209 12.135 1.960 1.00 95.62 92 PRO A CA 1
ATOM 738 C C . PRO A 1 92 ? -1.408 11.679 2.818 1.00 95.62 92 PRO A C 1
ATOM 740 O O . PRO A 1 92 ? -2.486 11.385 2.299 1.00 95.62 92 PRO A O 1
ATOM 743 N N . ASN A 1 93 ? -1.268 11.747 4.151 1.00 95.75 93 ASN A N 1
ATOM 744 C CA . ASN A 1 93 ? -2.256 11.252 5.134 1.00 95.75 93 ASN A CA 1
ATOM 745 C C . ASN A 1 93 ? -3.693 11.754 4.894 1.00 95.75 93 ASN A C 1
ATOM 747 O O . ASN A 1 93 ? -4.662 11.020 5.075 1.00 95.75 93 ASN A O 1
ATOM 751 N N . ARG A 1 94 ? -3.858 13.025 4.498 1.00 95.12 94 ARG A N 1
ATOM 752 C CA . ARG A 1 94 ? -5.188 13.617 4.256 1.00 95.12 94 ARG A CA 1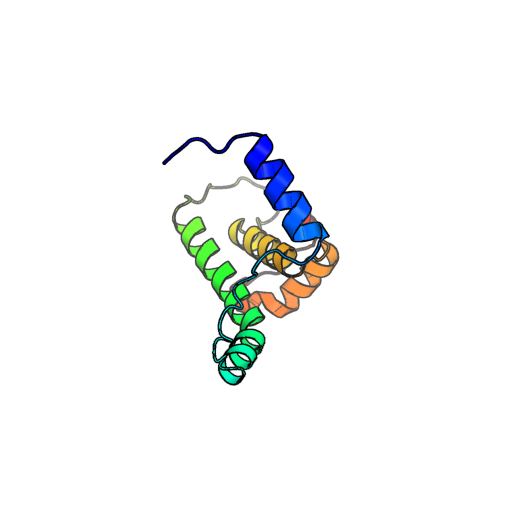
ATOM 753 C C . ARG A 1 94 ? -5.891 12.989 3.052 1.00 95.12 94 ARG A C 1
ATOM 755 O O . ARG A 1 94 ? -7.097 12.780 3.104 1.00 95.12 94 ARG A O 1
ATOM 762 N N . VAL A 1 95 ? -5.139 12.680 1.996 1.00 96.88 95 VAL A N 1
ATOM 763 C CA . VAL A 1 95 ? -5.665 12.006 0.799 1.00 96.88 95 VAL A CA 1
ATOM 764 C C . VAL A 1 95 ? -5.960 10.541 1.119 1.00 96.88 95 VAL A C 1
ATOM 766 O O . VAL A 1 95 ? -7.002 10.038 0.709 1.00 96.88 95 VAL A O 1
ATOM 769 N N . ALA A 1 96 ? -5.133 9.904 1.956 1.00 96.31 96 ALA A N 1
ATOM 770 C CA . ALA A 1 96 ? -5.365 8.539 2.427 1.00 96.31 96 ALA A CA 1
ATOM 771 C C . ALA A 1 96 ? -6.711 8.378 3.155 1.00 96.31 96 ALA A C 1
ATOM 773 O O . ALA A 1 96 ? -7.390 7.375 2.955 1.00 96.31 96 ALA A O 1
ATOM 774 N N . GLN A 1 97 ? -7.164 9.384 3.917 1.00 96.19 97 GLN A N 1
ATOM 775 C CA . GLN A 1 97 ? -8.518 9.368 4.489 1.00 96.19 97 GLN A CA 1
ATOM 776 C C . GLN A 1 97 ? -9.610 9.359 3.405 1.00 96.19 97 GLN A C 1
ATOM 778 O O . GLN A 1 97 ? -10.621 8.687 3.571 1.00 96.19 97 GLN A O 1
ATOM 783 N N . GLY A 1 98 ? -9.432 10.088 2.301 1.00 96.06 98 GLY A N 1
ATOM 784 C CA . GLY A 1 98 ? -10.361 10.033 1.168 1.00 96.06 98 GLY A CA 1
ATOM 785 C C . GLY A 1 98 ? -10.364 8.658 0.500 1.00 96.06 98 GLY A C 1
ATOM 786 O O . GLY A 1 98 ? -11.424 8.107 0.227 1.00 96.06 98 GLY A O 1
ATOM 787 N N . PHE A 1 99 ? -9.184 8.067 0.314 1.00 96.25 99 PHE A N 1
ATOM 788 C CA . PHE A 1 99 ? -9.032 6.732 -0.268 1.00 96.25 99 PHE A CA 1
ATOM 789 C C . PHE A 1 99 ? -9.602 5.631 0.626 1.00 96.25 99 PHE A C 1
ATOM 791 O O . PHE A 1 99 ? -10.187 4.687 0.108 1.00 96.25 99 PHE A O 1
ATOM 798 N N . LEU A 1 100 ? -9.527 5.774 1.953 1.00 96.31 100 LEU A N 1
ATOM 799 C CA . LEU A 1 100 ? -10.201 4.876 2.893 1.00 96.31 100 LEU A CA 1
ATOM 800 C C . LEU A 1 100 ? -11.708 4.792 2.609 1.00 96.31 100 LEU A C 1
ATOM 802 O O . LEU A 1 100 ? -12.280 3.711 2.678 1.00 96.31 100 LEU A O 1
ATOM 806 N N . ARG A 1 101 ? -12.347 5.902 2.222 1.00 95.00 101 ARG A N 1
ATOM 807 C CA . ARG A 1 101 ? -13.775 5.901 1.860 1.00 95.00 101 ARG A CA 1
ATOM 808 C C . ARG A 1 101 ? -14.063 5.135 0.577 1.00 95.00 101 ARG A C 1
ATOM 810 O O . ARG A 1 101 ? -15.118 4.530 0.458 1.00 95.00 101 ARG A O 1
ATOM 817 N N . LEU A 1 102 ? -13.144 5.192 -0.384 1.00 95.25 102 LEU A N 1
ATOM 818 C CA . LEU A 1 102 ? -13.310 4.564 -1.695 1.00 95.25 102 LEU A CA 1
ATOM 819 C C . LEU A 1 102 ? -12.969 3.070 -1.667 1.00 95.25 102 LEU A C 1
ATOM 821 O O . LEU A 1 102 ? -13.651 2.270 -2.295 1.00 95.25 102 LEU A O 1
ATOM 825 N N . PHE A 1 103 ? -11.917 2.698 -0.938 1.00 96.19 103 PHE A N 1
ATOM 826 C CA . PHE A 1 103 ? -11.327 1.358 -0.970 1.00 96.19 103 PHE A CA 1
ATOM 827 C C . PHE A 1 103 ? -11.480 0.580 0.339 1.00 96.19 103 PHE A C 1
ATOM 829 O O . PHE A 1 103 ? -11.017 -0.558 0.424 1.00 96.19 103 PHE A O 1
ATOM 836 N N . GLY A 1 104 ? -12.136 1.152 1.354 1.00 95.75 104 GLY A N 1
ATOM 837 C CA . GLY A 1 104 ? -12.327 0.519 2.660 1.00 95.75 104 GLY A CA 1
ATOM 838 C C . GLY A 1 104 ? -12.954 -0.870 2.560 1.00 95.75 104 GLY A C 1
ATOM 839 O O . GLY A 1 104 ? -12.453 -1.807 3.175 1.00 95.75 104 GLY A O 1
ATOM 840 N N . GLU A 1 105 ? -13.961 -1.039 1.699 1.00 95.19 105 GLU A N 1
ATOM 841 C CA . GLU A 1 105 ? -14.596 -2.338 1.451 1.00 95.19 105 GLU A CA 1
ATOM 842 C C . GLU A 1 105 ? -13.601 -3.372 0.906 1.00 95.19 105 GLU A C 1
ATOM 844 O O . GLU A 1 105 ? -13.510 -4.485 1.426 1.00 95.19 105 GLU A O 1
ATOM 849 N N . LYS A 1 106 ? -12.783 -2.994 -0.086 1.00 95.62 106 LYS A N 1
ATOM 850 C CA . LYS A 1 106 ? -11.759 -3.887 -0.648 1.00 95.62 106 LYS A CA 1
ATOM 851 C C . LYS A 1 106 ? -10.693 -4.266 0.373 1.00 95.62 106 LYS A C 1
ATOM 853 O O . LYS A 1 106 ? -10.280 -5.424 0.410 1.00 95.62 106 LYS A O 1
ATOM 858 N N . LEU A 1 107 ? -10.328 -3.337 1.253 1.00 97.06 107 LEU A N 1
ATOM 859 C CA . LEU A 1 107 ? -9.428 -3.582 2.380 1.00 97.06 107 LEU A CA 1
ATOM 860 C C . LEU A 1 107 ? -10.091 -4.360 3.536 1.00 97.06 107 LEU A C 1
ATOM 862 O O . LEU A 1 107 ? -9.410 -4.747 4.485 1.00 97.06 107 LEU A O 1
ATOM 866 N N . GLY A 1 108 ? -11.402 -4.612 3.488 1.00 95.81 108 GLY A N 1
ATOM 867 C CA . GLY A 1 108 ? -12.137 -5.256 4.577 1.00 95.81 108 GLY A CA 1
ATOM 868 C C . GLY A 1 108 ? -12.174 -4.407 5.851 1.00 95.81 108 GLY A C 1
ATOM 869 O O . GLY A 1 108 ? -12.071 -4.951 6.948 1.00 95.81 108 GLY A O 1
ATOM 870 N N . ILE A 1 109 ? -12.253 -3.083 5.705 1.00 96.12 109 ILE A N 1
ATOM 871 C CA . ILE A 1 109 ? -12.361 -2.116 6.800 1.00 96.12 109 ILE A CA 1
ATOM 872 C C . ILE A 1 109 ? -13.812 -1.648 6.882 1.00 96.12 109 ILE A C 1
ATOM 874 O O . ILE A 1 109 ? -14.351 -1.086 5.932 1.00 96.12 109 ILE A O 1
ATOM 878 N N . SER A 1 110 ? -14.443 -1.862 8.035 1.00 89.56 110 SER A N 1
ATOM 879 C CA . SER A 1 110 ? -15.859 -1.540 8.255 1.00 89.56 110 SER A CA 1
ATOM 880 C C . SER A 1 110 ? -16.099 -0.147 8.843 1.00 89.56 110 SER A C 1
ATOM 882 O O . SER A 1 110 ? -17.242 0.303 8.898 1.00 89.56 110 SER A O 1
ATOM 884 N N . SER A 1 111 ? -15.048 0.540 9.303 1.00 89.88 111 SER A N 1
ATOM 885 C CA . SER A 1 111 ? -15.170 1.827 9.991 1.00 89.88 111 SER A CA 1
ATOM 886 C C . SER A 1 111 ? -14.250 2.895 9.405 1.00 89.88 111 SER A C 1
ATOM 888 O O . SER A 1 111 ? -13.071 2.661 9.142 1.00 89.88 111 SER A O 1
ATOM 890 N N . GLU A 1 112 ? -14.793 4.100 9.217 1.00 90.94 112 GLU A N 1
ATOM 891 C CA . GLU A 1 112 ? -13.994 5.265 8.844 1.00 90.94 112 GLU A CA 1
ATOM 892 C C . GLU A 1 112 ? -13.247 5.837 10.052 1.00 90.94 112 GLU A C 1
ATOM 894 O O . GLU A 1 112 ? -13.745 5.873 11.180 1.00 90.94 112 GLU A O 1
ATOM 899 N N . PHE A 1 113 ? -12.067 6.396 9.795 1.00 93.44 113 PHE A N 1
ATOM 900 C CA . PHE A 1 113 ? -11.316 7.163 10.777 1.00 93.44 113 PHE A CA 1
ATOM 901 C C . PHE A 1 113 ? -10.565 8.323 10.129 1.00 93.44 113 PHE A C 1
ATOM 903 O O . PHE A 1 113 ? -10.340 8.367 8.921 1.00 93.44 113 PHE A O 1
ATOM 910 N N . SER A 1 114 ? -10.208 9.317 10.945 1.00 94.44 114 SER A N 1
ATOM 911 C CA . SER A 1 114 ? -9.585 10.537 10.442 1.00 94.44 114 SER A CA 1
ATOM 912 C C . SER A 1 114 ? -8.117 10.335 10.082 1.00 94.44 114 SER A C 1
ATOM 914 O O . SER A 1 114 ? -7.430 9.479 10.641 1.00 94.44 114 SER A O 1
ATOM 916 N N . TYR A 1 115 ? -7.597 11.211 9.223 1.00 94.94 115 TYR A N 1
ATOM 917 C CA . TYR A 1 115 ? -6.182 11.223 8.853 1.00 94.94 115 TYR A CA 1
ATOM 918 C C . TYR A 1 115 ? -5.238 11.343 10.060 1.00 94.94 115 TYR A C 1
ATOM 920 O O . TYR A 1 115 ? -4.098 10.900 9.995 1.00 94.94 115 TYR A O 1
ATOM 928 N N . LYS A 1 116 ? -5.702 11.915 11.181 1.00 94.75 116 LYS A N 1
ATOM 929 C CA . LYS A 1 116 ? -4.937 11.976 12.434 1.00 94.75 116 LYS A CA 1
ATOM 930 C C . LYS A 1 116 ? -4.740 10.613 13.086 1.00 94.75 116 LYS A C 1
ATOM 932 O O . LYS A 1 116 ? -3.778 10.442 13.823 1.00 94.75 116 LYS A O 1
ATOM 937 N N . THR A 1 117 ? -5.635 9.661 12.840 1.00 93.62 117 THR A N 1
ATOM 938 C CA . THR A 1 117 ? -5.428 8.271 13.252 1.00 93.62 117 THR A CA 1
ATOM 939 C C . THR A 1 117 ? -4.363 7.607 12.379 1.00 93.62 117 THR A C 1
ATOM 941 O O . THR A 1 117 ? -3.497 6.942 12.928 1.00 93.62 117 THR A O 1
ATOM 944 N N . ILE A 1 118 ? -4.372 7.856 11.062 1.00 93.44 118 ILE A N 1
ATOM 945 C CA . ILE A 1 118 ? -3.337 7.365 10.129 1.00 93.44 118 ILE A CA 1
ATOM 946 C C . ILE A 1 118 ? -1.958 7.917 10.522 1.00 93.44 118 ILE A C 1
ATOM 948 O O . ILE A 1 118 ? -1.001 7.169 10.660 1.00 93.44 118 ILE A O 1
ATOM 952 N N . GLU A 1 119 ? -1.874 9.225 10.785 1.00 93.00 119 GLU A N 1
ATOM 953 C CA . GLU A 1 119 ? -0.638 9.918 11.181 1.00 93.00 119 GLU A CA 1
ATOM 954 C C . GLU A 1 119 ? -0.005 9.339 12.454 1.00 93.00 119 GLU A C 1
ATOM 956 O O . GLU A 1 119 ? 1.211 9.298 12.559 1.00 93.00 119 GLU A O 1
ATOM 961 N N . ARG A 1 120 ? -0.823 8.870 13.405 1.00 89.75 120 ARG A N 1
ATOM 962 C CA . ARG A 1 120 ? -0.366 8.251 14.661 1.00 89.75 120 ARG A CA 1
ATOM 963 C C . ARG A 1 120 ? 0.085 6.796 14.513 1.00 89.75 120 ARG A C 1
ATOM 965 O O . ARG A 1 120 ? 0.507 6.217 15.506 1.00 89.75 120 ARG A O 1
ATOM 972 N N . GLY A 1 121 ? -0.106 6.193 13.341 1.00 86.25 121 GLY A N 1
ATOM 973 C CA . GLY A 1 121 ? 0.317 4.821 13.063 1.00 86.25 121 GLY A CA 1
ATOM 974 C C . GLY A 1 121 ? 1.796 4.689 12.691 1.00 86.25 121 GLY A C 1
ATOM 975 O O . GLY A 1 121 ? 2.315 3.578 12.762 1.00 86.25 121 GLY A O 1
ATOM 976 N N . TYR A 1 122 ? 2.448 5.792 12.298 1.00 80.25 122 TYR A N 1
ATOM 977 C CA . TYR A 1 122 ? 3.905 5.889 12.137 1.00 80.25 122 TYR A CA 1
ATOM 978 C C . TYR A 1 122 ? 4.608 5.909 13.496 1.00 80.25 122 TYR A C 1
ATOM 980 O O . TYR A 1 122 ? 5.688 5.286 13.587 1.00 80.25 122 TYR A O 1
#

Radius of gyration: 24.95 Å; chains: 1; bounding box: 61×32×59 Å

Secondary structure (DSSP, 8-state):
-PPPPHHHHHHHHHHHHTT-S---PPPPPPP-HHHHHHHHHHHHHHHHHHHHHHHHHHHTTSPPPPP-SSSPPPPHHHHHHHHHHHHHHT--HHHHHHHHHHHTTTTT--S---HHHHHTT-